Protein AF-A0A7C9CPF1-F1 (afdb_monomer)

Organism: Opuntia streptacantha (NCBI:txid393608)

Sequence (127 aa):
MNQIKRLNPTLKSGDRGEPSRVGASSKRRRREKGHISKLHGIPVLLMDSIATNDKMNTTAGSYALLGSVVAKDAGVVKRLRQAGAIILGKASMTEWANFRTSWVPPGWCARSGEAKKPYSLSAGPCG

Secondary structure (DSSP, 8-state):
-HHHHHHHHHH--B-TT----------S--SSSS---TTTT-EEEEETTS--SSS-B--TT-GGGTT-B-SS--HHHHHHHHTT-EEEEEEP-SGGGGTS-TTSPTTEETTTEE--BTTBTTS----

Nearest PDB structures (foldseek):
  5ac3-assembly1_A  TM=8.415E-01  e=8.590E-08  Stenotrophomonas maltophilia
  5ewq-assembly1_A  TM=8.153E-01  e=8.603E-07  Bacillus anthracis
  5ewq-assembly2_B  TM=8.223E-01  e=1.775E-06  Bacillus anthracis
  5ewq-assembly3_C  TM=8.189E-01  e=1.895E-06  Bacillus anthracis
  6c62-assembly1_A  TM=7.349E-01  e=1.780E-04  Pseudomonas sp. ADP

Foldseek 3Di:
DVVCVVCCVQQLFAFPPWQQDFPPLPPPPDPDDDDQAPQAAAEDAAALCF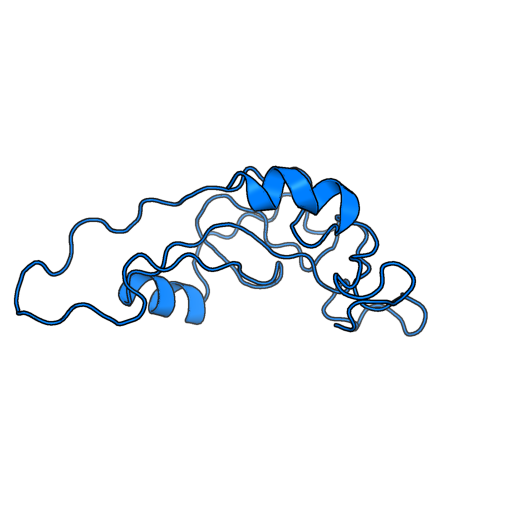ADQPQAFNAQLAPVRVSVHDNDGDPVRVVSVVNRHTYRHHTQFDRPNCPPDPPDAGQAGPRRGFGADPVDRVDGPHD

Structure (mmCIF, N/CA/C/O backbone):
data_AF-A0A7C9CPF1-F1
#
_entry.id   AF-A0A7C9CPF1-F1
#
loop_
_atom_site.group_PDB
_atom_site.id
_atom_site.type_symbol
_atom_site.label_atom_id
_atom_site.label_alt_id
_atom_site.label_comp_id
_atom_site.label_asym_id
_atom_site.label_entity_id
_atom_site.label_seq_id
_atom_site.pdbx_PDB_ins_code
_atom_site.Cartn_x
_atom_site.Cartn_y
_atom_site.Cartn_z
_atom_site.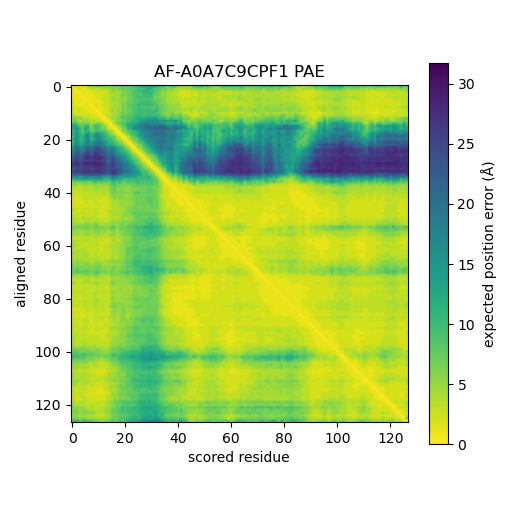occupancy
_atom_site.B_iso_or_equiv
_atom_site.auth_seq_id
_atom_site.auth_comp_id
_atom_site.auth_asym_id
_atom_site.auth_atom_id
_atom_site.pdbx_PDB_model_num
ATOM 1 N N . MET A 1 1 ? -8.812 11.951 -3.639 1.00 81.94 1 MET A N 1
ATOM 2 C CA . MET A 1 1 ? -8.917 10.922 -4.703 1.00 81.94 1 MET A CA 1
ATOM 3 C C . MET A 1 1 ? -8.618 11.430 -6.113 1.00 81.94 1 MET A C 1
ATOM 5 O O . MET A 1 1 ? -7.963 10.704 -6.847 1.00 81.94 1 MET A O 1
ATOM 9 N N . ASN A 1 2 ? -9.019 12.645 -6.509 1.00 86.06 2 ASN A N 1
ATOM 10 C CA . ASN A 1 2 ? -8.807 13.140 -7.885 1.00 86.06 2 ASN A CA 1
ATOM 11 C C . ASN A 1 2 ? -7.335 13.156 -8.325 1.00 86.06 2 ASN A C 1
ATOM 13 O O . ASN A 1 2 ? -7.032 12.751 -9.440 1.00 86.06 2 ASN A O 1
ATOM 17 N N . GLN A 1 3 ? -6.415 13.543 -7.436 1.00 88.62 3 GLN A N 1
ATOM 18 C CA . GLN A 1 3 ? -4.978 13.540 -7.741 1.00 88.62 3 GLN A CA 1
ATOM 19 C C . GLN A 1 3 ? -4.436 12.136 -8.036 1.00 88.62 3 GLN A C 1
ATOM 21 O O . GLN A 1 3 ? -3.706 11.962 -9.005 1.00 88.62 3 GLN A O 1
ATOM 26 N N . ILE A 1 4 ? -4.851 11.126 -7.263 1.00 87.94 4 ILE A N 1
ATOM 27 C CA . ILE A 1 4 ? -4.461 9.727 -7.495 1.00 87.94 4 ILE A CA 1
ATOM 28 C C . ILE A 1 4 ? -4.996 9.263 -8.851 1.00 87.94 4 ILE A C 1
ATOM 30 O O . ILE A 1 4 ? -4.233 8.757 -9.663 1.00 87.94 4 ILE A O 1
ATOM 34 N N . LYS A 1 5 ? -6.279 9.509 -9.144 1.00 88.12 5 LYS A N 1
ATOM 35 C CA . LYS A 1 5 ? -6.871 9.149 -10.443 1.00 88.12 5 LYS A CA 1
ATOM 36 C C . LYS A 1 5 ? -6.158 9.822 -11.621 1.00 88.12 5 LYS A C 1
ATOM 38 O O . LYS A 1 5 ? -5.957 9.183 -12.644 1.00 88.12 5 LYS A O 1
ATOM 43 N N . ARG A 1 6 ? -5.762 11.089 -11.462 1.00 91.69 6 ARG A N 1
ATOM 44 C CA . ARG A 1 6 ? -5.074 11.873 -12.496 1.00 91.69 6 ARG A CA 1
ATOM 45 C C . ARG A 1 6 ? -3.641 11.400 -12.746 1.00 91.69 6 ARG A C 1
ATOM 47 O O . ARG A 1 6 ? -3.222 11.352 -13.893 1.00 91.69 6 ARG A O 1
ATOM 54 N N . LEU A 1 7 ? -2.887 11.095 -11.689 1.00 91.62 7 LEU A N 1
ATOM 55 C CA . LEU A 1 7 ? -1.440 10.863 -11.783 1.00 91.62 7 LEU A CA 1
ATOM 56 C C . LEU A 1 7 ? -1.051 9.381 -11.822 1.00 91.62 7 LEU A C 1
ATOM 58 O O . LEU A 1 7 ? 0.003 9.053 -12.362 1.00 91.62 7 LEU A O 1
ATOM 62 N N . ASN A 1 8 ? -1.872 8.475 -11.278 1.00 89.56 8 ASN A N 1
ATOM 63 C CA . ASN A 1 8 ? -1.526 7.053 -11.206 1.00 89.56 8 ASN A CA 1
ATOM 64 C C . ASN A 1 8 ? -1.345 6.372 -12.577 1.00 89.56 8 ASN A C 1
ATOM 66 O O . ASN A 1 8 ? -0.470 5.516 -12.669 1.00 89.56 8 ASN A O 1
ATOM 70 N N . PRO A 1 9 ? -2.069 6.737 -13.658 1.00 90.25 9 PRO A N 1
ATOM 71 C CA . PRO A 1 9 ? -1.780 6.189 -14.987 1.00 90.25 9 PRO A CA 1
ATOM 72 C C . PRO A 1 9 ? -0.332 6.435 -15.447 1.00 90.25 9 PRO A C 1
ATOM 74 O O . PRO A 1 9 ? 0.258 5.578 -16.105 1.00 90.25 9 PRO A O 1
ATOM 77 N N . THR A 1 10 ? 0.254 7.569 -15.050 1.00 89.94 10 THR A N 1
ATOM 78 C CA . THR A 1 10 ? 1.631 7.955 -15.389 1.00 89.94 10 THR A CA 1
ATOM 79 C C . THR A 1 10 ? 2.644 7.410 -14.382 1.00 89.94 10 THR A C 1
ATOM 81 O O . THR A 1 10 ? 3.655 6.836 -14.776 1.00 89.94 10 THR A O 1
ATOM 84 N N . LEU A 1 11 ? 2.381 7.584 -13.082 1.00 90.69 11 LEU A N 1
ATOM 85 C CA . LEU A 1 11 ? 3.337 7.263 -12.015 1.00 90.69 11 LEU A CA 1
ATOM 86 C C . LEU A 1 11 ? 3.308 5.797 -11.579 1.00 90.69 11 LEU A C 1
ATOM 88 O O . LEU A 1 11 ? 4.309 5.316 -11.056 1.00 90.69 11 LEU A O 1
ATOM 92 N N . LYS A 1 12 ? 2.180 5.103 -11.773 1.00 87.69 12 LYS A N 1
ATOM 93 C CA . LYS A 1 12 ? 1.965 3.695 -11.395 1.00 87.69 12 LYS A CA 1
ATOM 94 C C . LYS A 1 12 ? 2.340 3.392 -9.935 1.00 87.69 12 LYS A C 1
ATOM 96 O O . LYS A 1 12 ? 2.828 2.312 -9.639 1.00 87.69 12 LYS A O 1
ATOM 101 N N . SER A 1 13 ? 2.120 4.355 -9.038 1.00 81.00 13 SER A N 1
ATOM 102 C CA . SER A 1 13 ? 2.505 4.293 -7.622 1.00 81.00 13 SER A CA 1
ATOM 103 C C . SER A 1 13 ? 1.439 3.676 -6.705 1.00 81.00 13 SER A C 1
ATOM 105 O O . SER A 1 13 ? 1.697 3.404 -5.533 1.00 81.00 13 SER A O 1
ATOM 107 N N . GLY A 1 14 ? 0.224 3.469 -7.213 1.00 77.31 14 GLY A N 1
ATOM 108 C CA . GLY A 1 14 ? -0.858 2.747 -6.549 1.00 77.31 14 GLY A CA 1
ATOM 109 C C . GLY A 1 14 ? -1.216 1.477 -7.309 1.00 77.31 14 GLY A C 1
ATOM 110 O O . GLY A 1 14 ? -1.139 1.447 -8.541 1.00 77.31 14 GLY A O 1
ATOM 111 N N . ASP A 1 15 ? -1.637 0.447 -6.579 1.00 68.06 15 ASP A N 1
ATOM 112 C CA . ASP A 1 15 ? -1.986 -0.839 -7.181 1.00 68.06 15 ASP A CA 1
ATOM 113 C C . ASP A 1 15 ? -3.135 -0.697 -8.201 1.00 68.06 15 ASP A C 1
ATOM 115 O O . ASP A 1 15 ? -4.117 0.022 -7.982 1.00 68.06 15 ASP A O 1
ATOM 119 N N . ARG A 1 16 ? -2.996 -1.352 -9.359 1.00 59.38 16 ARG A N 1
ATOM 120 C CA . ARG A 1 16 ? -3.979 -1.264 -10.446 1.00 59.38 16 ARG A CA 1
ATOM 121 C C . ARG A 1 16 ? -5.174 -2.161 -10.124 1.00 59.38 16 ARG A C 1
ATOM 123 O O . ARG A 1 16 ? -5.006 -3.317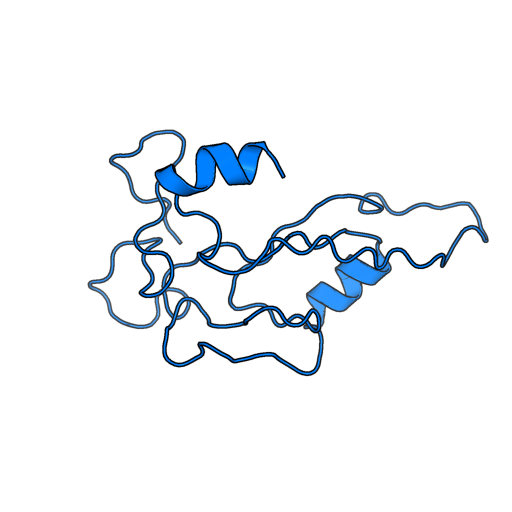 -9.753 1.00 59.38 16 ARG A O 1
ATOM 130 N N . GLY A 1 17 ? -6.385 -1.637 -10.308 1.00 54.94 17 GLY A N 1
ATOM 131 C CA . GLY A 1 17 ? -7.630 -2.415 -10.231 1.00 54.94 17 GLY A CA 1
ATOM 132 C C . GLY A 1 17 ? -8.259 -2.543 -8.840 1.00 54.94 17 GLY A C 1
ATOM 133 O O . GLY A 1 17 ? -9.410 -2.955 -8.739 1.00 54.94 17 GLY A O 1
ATOM 134 N N . GLU A 1 18 ? -7.570 -2.129 -7.776 1.00 61.78 18 GLU A N 1
ATOM 135 C CA . GLU A 1 18 ? -8.164 -2.020 -6.441 1.00 61.78 18 GLU A CA 1
ATOM 136 C C . GLU A 1 18 ? -8.916 -0.683 -6.320 1.00 61.78 18 GLU A C 1
ATOM 138 O O . GLU A 1 18 ? -8.298 0.384 -6.440 1.00 61.78 18 GLU A O 1
ATOM 143 N N . PRO A 1 19 ? -10.245 -0.677 -6.096 1.00 55.00 19 PRO A N 1
ATOM 144 C CA . PRO A 1 19 ? -10.946 0.566 -5.827 1.00 55.00 19 PRO A CA 1
ATOM 145 C C . PRO A 1 19 ? -10.350 1.179 -4.563 1.00 55.00 19 PRO A C 1
ATOM 147 O O . PRO A 1 19 ? -10.322 0.544 -3.512 1.00 55.00 19 PRO A O 1
ATOM 150 N N . SER A 1 20 ? -9.877 2.422 -4.659 1.00 53.84 20 SER A N 1
ATOM 151 C CA . SER A 1 20 ? -9.381 3.174 -3.508 1.00 53.84 20 SER A CA 1
ATOM 152 C C . SER A 1 20 ? -10.527 3.322 -2.504 1.00 53.84 20 SER A C 1
ATOM 154 O O . SER A 1 20 ? -11.421 4.157 -2.671 1.00 53.84 20 SER A O 1
ATOM 156 N N . ARG A 1 21 ? -10.561 2.448 -1.499 1.00 59.19 21 ARG A N 1
ATOM 157 C CA . ARG A 1 21 ? -11.633 2.400 -0.513 1.00 59.19 21 ARG A CA 1
ATOM 158 C C . ARG A 1 21 ? -11.274 3.338 0.618 1.00 59.19 21 ARG A C 1
ATOM 160 O O . ARG A 1 21 ? -10.422 3.037 1.441 1.00 59.19 21 ARG A O 1
ATOM 167 N N . VAL A 1 22 ? -11.972 4.468 0.682 1.00 52.78 22 VAL A N 1
ATOM 168 C CA . VAL A 1 22 ? -12.018 5.270 1.905 1.00 52.78 22 VAL A CA 1
ATOM 169 C C . VAL A 1 22 ? -12.830 4.467 2.913 1.00 52.78 22 VAL A C 1
ATOM 171 O O . VAL A 1 22 ? -14.057 4.548 2.956 1.00 52.78 22 VAL A O 1
ATOM 174 N N . GLY A 1 23 ? -12.149 3.632 3.693 1.00 50.56 23 GLY A N 1
ATOM 175 C CA . GLY A 1 23 ? -12.756 2.994 4.846 1.00 50.56 23 GLY A CA 1
ATOM 176 C C . GLY A 1 23 ? -13.113 4.080 5.852 1.00 50.56 23 GLY A C 1
ATOM 177 O O . GLY A 1 23 ? -12.255 4.511 6.621 1.00 50.56 23 GLY A O 1
ATOM 178 N N . ALA A 1 24 ? -14.370 4.529 5.853 1.00 45.56 24 ALA A N 1
ATOM 179 C CA . ALA A 1 24 ? -14.941 5.382 6.891 1.00 45.56 24 ALA A CA 1
ATOM 180 C C . ALA A 1 24 ? -15.067 4.580 8.199 1.00 45.56 24 ALA A C 1
ATOM 182 O O . ALA A 1 24 ? -16.152 4.272 8.680 1.00 45.56 24 ALA A O 1
ATOM 183 N N . SER A 1 25 ? -13.932 4.186 8.769 1.00 46.62 25 SER A N 1
ATOM 184 C CA . SER A 1 25 ? -13.844 3.558 10.083 1.00 46.62 25 SER A CA 1
ATOM 185 C C . SER A 1 25 ? -13.267 4.543 11.096 1.00 46.62 25 SER A C 1
ATOM 187 O O . SER A 1 25 ? -12.510 4.175 11.988 1.00 46.62 25 SER A O 1
ATOM 189 N N . SER A 1 26 ? -13.678 5.803 11.018 1.00 46.97 26 SER A N 1
ATOM 190 C CA . SER A 1 26 ? -13.770 6.656 12.196 1.00 46.97 26 SER A CA 1
ATOM 191 C C . SER A 1 26 ? -15.189 6.537 12.758 1.00 46.97 26 SER A C 1
ATOM 193 O O . SER A 1 26 ? -15.897 7.525 12.936 1.00 46.97 26 SER A O 1
ATOM 195 N N . LYS A 1 27 ? -15.644 5.311 13.072 1.00 45.47 27 LYS A N 1
ATOM 196 C CA . LYS A 1 27 ? -16.772 5.162 13.999 1.00 45.47 27 LYS A CA 1
ATOM 197 C C . LYS A 1 27 ? -16.314 5.702 15.354 1.00 45.47 27 LYS A C 1
ATOM 199 O O . LYS A 1 27 ? -15.772 4.971 16.173 1.00 45.47 27 LYS A O 1
ATOM 204 N N . ARG A 1 28 ? -16.535 7.004 15.552 1.00 46.06 28 ARG A N 1
ATOM 205 C CA . ARG A 1 28 ? -17.224 7.561 16.717 1.00 46.06 28 ARG A CA 1
ATOM 206 C C . ARG A 1 28 ? -16.689 7.130 18.091 1.00 46.06 28 ARG A C 1
ATOM 208 O O . ARG A 1 28 ? -17.458 7.068 19.040 1.00 46.06 28 ARG A O 1
ATOM 215 N N . ARG A 1 29 ? -15.396 6.832 18.229 1.00 48.72 29 ARG A N 1
ATOM 216 C CA . ARG A 1 29 ? -14.757 6.629 19.534 1.00 48.72 29 ARG A CA 1
ATOM 217 C C . ARG A 1 29 ? -13.846 7.812 19.823 1.00 48.72 29 ARG A C 1
ATOM 219 O O . ARG A 1 29 ? -12.885 8.048 19.104 1.00 48.72 29 ARG A O 1
ATOM 226 N N . ARG A 1 30 ? -14.196 8.505 20.911 1.00 54.09 30 ARG A N 1
ATOM 227 C CA . ARG A 1 30 ? -13.615 9.729 21.487 1.00 54.09 30 ARG A CA 1
ATOM 228 C C . ARG A 1 30 ? -14.132 11.057 20.936 1.00 54.09 30 ARG A C 1
ATOM 230 O O . ARG A 1 30 ? -13.386 11.893 20.447 1.00 54.09 30 ARG A O 1
ATOM 237 N N . ARG A 1 31 ? -15.419 11.297 21.196 1.00 50.12 31 ARG A N 1
ATOM 238 C CA . ARG A 1 31 ? -15.878 12.613 21.678 1.00 50.12 31 ARG A CA 1
ATOM 239 C C . ARG A 1 31 ? -15.996 12.639 23.211 1.00 50.12 31 ARG A C 1
ATOM 241 O O . ARG A 1 31 ? -16.752 13.416 23.770 1.00 50.12 31 ARG A O 1
ATOM 248 N N . GLU A 1 32 ? -15.243 11.772 23.880 1.00 52.28 32 GLU A N 1
ATOM 249 C CA . GLU A 1 32 ? -15.147 11.695 25.333 1.00 52.28 32 GLU A CA 1
ATOM 250 C C . GLU A 1 32 ? -13.678 11.929 25.689 1.00 52.28 32 GLU A C 1
ATOM 252 O O . GLU A 1 32 ? -12.822 11.098 25.386 1.00 52.28 32 GLU A O 1
ATOM 257 N N . LYS A 1 33 ? -13.408 13.090 26.299 1.00 53.06 33 LYS A N 1
ATOM 258 C CA . LYS A 1 33 ? -12.110 13.546 26.837 1.00 53.06 33 LYS A CA 1
ATOM 259 C C . LYS A 1 33 ? -11.093 14.110 25.823 1.00 53.06 33 LYS A C 1
ATOM 261 O O . LYS A 1 33 ? -9.975 13.625 25.706 1.00 53.06 33 LYS A O 1
ATOM 266 N N . GLY A 1 34 ? -11.476 15.186 25.132 1.00 5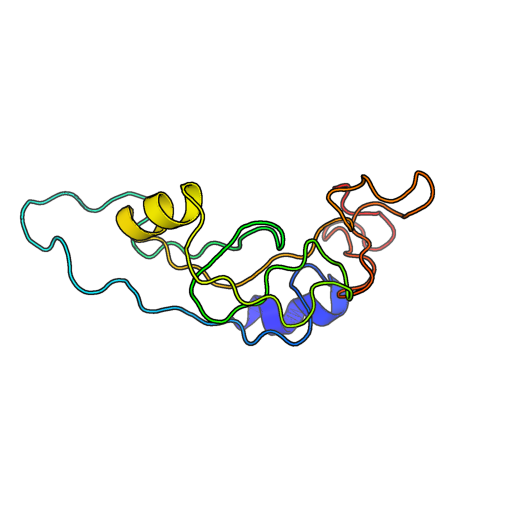7.75 34 GLY A N 1
ATOM 267 C CA . GLY A 1 34 ? -10.622 16.358 24.839 1.00 57.75 34 GLY A CA 1
ATOM 268 C C . GLY A 1 34 ? -9.374 16.249 23.946 1.00 57.75 34 GLY A C 1
ATOM 269 O O . GLY A 1 34 ? -8.885 17.291 23.533 1.00 57.75 34 GLY A O 1
ATOM 270 N N . HIS A 1 35 ? -8.855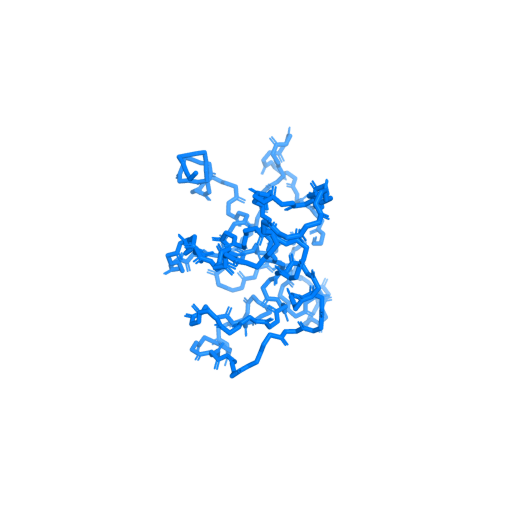 15.065 23.610 1.00 68.00 35 HIS A N 1
ATOM 271 C CA . HIS A 1 35 ? -7.615 14.940 22.830 1.00 68.00 35 HIS A CA 1
ATOM 272 C C . HIS A 1 35 ? -7.820 14.144 21.540 1.00 68.00 35 HIS A C 1
ATOM 274 O O . HIS A 1 35 ? -7.988 12.922 21.547 1.00 68.00 35 HIS A O 1
ATOM 280 N N . ILE A 1 36 ? -7.777 14.867 20.421 1.00 77.94 36 ILE A N 1
ATOM 281 C CA . ILE A 1 36 ? -7.761 14.319 19.066 1.00 77.94 36 ILE A CA 1
ATOM 282 C C . ILE A 1 36 ? -6.301 14.023 18.693 1.00 77.94 36 ILE A C 1
ATOM 284 O O . ILE A 1 36 ? -5.422 14.866 18.851 1.00 77.94 36 ILE A O 1
ATOM 288 N N . SER A 1 37 ? -6.034 12.807 18.218 1.00 85.94 37 SER A N 1
ATOM 289 C CA . SER A 1 37 ? -4.712 12.412 17.711 1.00 85.94 37 SER A CA 1
ATOM 290 C C . SER A 1 37 ? -4.311 13.256 16.495 1.00 85.94 37 SER A C 1
ATOM 292 O O . SER A 1 37 ? -5.153 13.554 15.651 1.00 85.94 37 SER A O 1
ATOM 294 N N . LYS A 1 38 ? -3.011 13.543 16.330 1.00 89.31 38 LYS A N 1
ATOM 295 C CA . LYS A 1 38 ? -2.468 14.229 15.137 1.00 89.31 38 LYS A CA 1
ATOM 296 C C . LYS A 1 38 ? -2.747 13.490 13.819 1.00 89.31 38 LYS A C 1
ATOM 298 O O . LYS A 1 38 ? -2.674 14.094 12.759 1.00 89.31 38 LYS A O 1
ATOM 303 N N . LEU A 1 39 ? -3.047 12.190 13.882 1.00 89.19 39 LEU A N 1
ATOM 304 C CA . LEU A 1 39 ? -3.378 11.365 12.716 1.00 89.19 39 LEU A CA 1
ATOM 305 C C . LEU A 1 39 ? -4.885 11.243 12.464 1.00 89.19 39 LEU A C 1
ATOM 307 O O . LEU A 1 39 ? -5.291 10.569 11.518 1.00 89.19 39 LEU A O 1
ATOM 311 N N . HIS A 1 40 ? -5.725 11.872 13.286 1.00 89.94 40 HIS A N 1
ATOM 312 C CA . HIS A 1 40 ? -7.167 11.780 13.122 1.00 89.94 40 HIS A CA 1
ATOM 313 C C . HIS A 1 40 ? -7.611 12.417 11.800 1.00 89.94 40 HIS A C 1
ATOM 315 O O . HIS A 1 40 ? -7.345 13.588 11.545 1.00 89.94 40 HIS A O 1
ATOM 321 N N . GLY A 1 41 ? -8.285 11.639 10.954 1.00 87.19 41 GLY A N 1
ATOM 322 C CA . GLY A 1 41 ? -8.733 12.068 9.629 1.00 87.19 41 GLY A CA 1
ATOM 323 C C . GLY A 1 41 ? -7.628 12.133 8.571 1.00 87.19 41 GLY A C 1
ATOM 324 O O . GLY A 1 41 ? -7.930 12.407 7.411 1.00 87.19 41 GLY A O 1
ATOM 325 N N . ILE A 1 42 ? -6.367 11.860 8.926 1.00 92.00 42 ILE A N 1
ATOM 326 C CA . ILE A 1 42 ? -5.251 11.951 7.985 1.00 92.00 42 ILE A CA 1
ATOM 327 C C . ILE A 1 42 ? -5.275 10.748 7.032 1.00 92.00 42 ILE A C 1
ATOM 329 O O . ILE A 1 42 ? -5.252 9.603 7.498 1.00 92.00 42 ILE A O 1
ATOM 333 N N . PRO A 1 43 ? -5.319 10.973 5.706 1.00 91.31 43 PRO A N 1
ATOM 334 C CA . PRO A 1 43 ? -5.263 9.902 4.727 1.00 91.31 43 PRO A CA 1
ATOM 335 C C . PRO A 1 43 ? -3.859 9.296 4.626 1.00 91.31 43 PRO A C 1
ATOM 337 O O . PRO A 1 43 ? -2.875 10.021 4.495 1.00 91.31 43 PRO A O 1
ATOM 340 N N . VAL A 1 44 ? -3.770 7.968 4.615 1.00 92.62 44 VAL A N 1
ATOM 341 C CA . VAL A 1 44 ? -2.514 7.219 4.474 1.00 92.62 44 VAL A CA 1
ATOM 342 C C . VAL A 1 44 ? -2.636 6.135 3.405 1.00 92.62 44 VAL A C 1
ATOM 344 O O . VAL A 1 44 ? -3.674 5.483 3.270 1.00 92.62 44 VAL A O 1
ATOM 347 N N . LEU A 1 45 ? -1.564 5.935 2.643 1.00 92.44 45 LEU A N 1
ATOM 348 C CA . LEU A 1 45 ? -1.376 4.766 1.784 1.00 92.44 45 LEU A CA 1
ATOM 349 C C . LEU A 1 45 ? -0.484 3.762 2.510 1.00 92.44 45 LEU A C 1
ATOM 351 O O . LEU A 1 45 ? 0.410 4.147 3.260 1.00 92.44 45 LEU A O 1
ATOM 355 N N . LEU A 1 46 ? -0.741 2.478 2.291 1.00 93.94 46 LEU A N 1
ATOM 356 C CA . LEU A 1 46 ? 0.036 1.393 2.882 1.00 93.94 46 LEU A CA 1
ATOM 357 C C . LEU A 1 46 ? 0.767 0.633 1.784 1.00 93.94 46 LEU A C 1
ATOM 359 O O . LEU A 1 46 ? 0.210 0.441 0.712 1.00 93.94 46 LEU A O 1
ATOM 363 N N . MET A 1 47 ? 1.978 0.160 2.051 1.00 94.38 47 MET A N 1
ATOM 364 C CA . MET A 1 47 ? 2.668 -0.757 1.141 1.00 94.38 47 MET A CA 1
ATOM 365 C C . MET A 1 47 ? 1.822 -2.027 0.926 1.00 94.38 47 MET A C 1
ATOM 367 O O . MET A 1 47 ? 1.173 -2.499 1.865 1.00 94.38 47 MET A O 1
ATOM 371 N N . ASP A 1 48 ? 1.818 -2.587 -0.284 1.00 94.06 48 ASP A N 1
ATOM 372 C CA . ASP A 1 48 ? 0.989 -3.752 -0.649 1.00 94.06 48 ASP A CA 1
ATOM 373 C C . ASP A 1 48 ? 1.317 -5.055 0.121 1.00 94.06 48 ASP A C 1
ATOM 375 O O . ASP A 1 48 ? 0.548 -6.013 0.126 1.00 94.06 48 ASP A O 1
ATOM 379 N N . SER A 1 49 ? 2.430 -5.094 0.850 1.00 94.88 49 SER A N 1
ATOM 380 C CA . SER A 1 49 ? 2.768 -6.177 1.783 1.00 94.88 49 SER A CA 1
ATOM 381 C C . SER A 1 49 ? 2.073 -6.068 3.150 1.00 94.88 49 SER A C 1
ATOM 383 O O . SER A 1 49 ? 2.080 -7.019 3.931 1.00 94.88 49 SER A O 1
ATOM 385 N N . ILE A 1 50 ? 1.472 -4.920 3.485 1.00 95.44 50 ILE A N 1
ATOM 386 C CA . ILE A 1 50 ? 0.885 -4.678 4.808 1.00 95.44 50 ILE A CA 1
ATOM 387 C C . ILE A 1 50 ? -0.555 -5.187 4.838 1.00 95.44 50 ILE A C 1
ATOM 389 O O . ILE A 1 50 ? -1.426 -4.594 4.217 1.00 95.44 50 ILE A O 1
ATOM 393 N N . ALA A 1 51 ? -0.841 -6.215 5.631 1.00 94.06 51 ALA A N 1
ATOM 394 C CA . ALA A 1 51 ? -2.183 -6.782 5.794 1.00 94.06 51 ALA A CA 1
ATOM 395 C C . ALA A 1 51 ? -3.243 -5.769 6.291 1.00 94.06 51 ALA A C 1
ATOM 397 O O . ALA A 1 51 ? -3.037 -5.069 7.287 1.00 94.06 51 ALA A O 1
ATOM 398 N N . THR A 1 52 ? -4.408 -5.740 5.634 1.00 91.81 52 THR A N 1
ATOM 399 C CA . THR A 1 52 ? -5.585 -4.928 6.009 1.00 91.81 52 THR A CA 1
ATOM 400 C C . THR A 1 52 ? -6.886 -5.709 5.846 1.00 91.81 52 THR A C 1
ATOM 402 O O . THR A 1 52 ? -7.137 -6.259 4.775 1.00 91.81 52 THR A O 1
ATOM 405 N N . ASN A 1 53 ? -7.763 -5.671 6.844 1.00 90.12 53 ASN A N 1
ATOM 406 C CA . ASN A 1 53 ? -9.084 -6.301 6.824 1.00 90.12 53 ASN A CA 1
ATOM 407 C C . ASN A 1 53 ? -10.1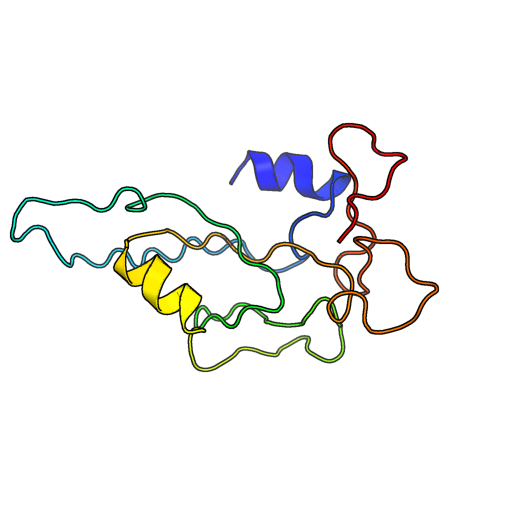52 -5.384 6.191 1.00 90.12 53 ASN A C 1
ATOM 409 O O . ASN A 1 53 ? -11.185 -5.087 6.788 1.00 90.12 53 ASN A O 1
ATOM 413 N N . ASP A 1 54 ? -9.881 -4.902 4.977 1.00 84.12 54 ASP A N 1
ATOM 414 C CA . ASP A 1 54 ? -10.741 -3.959 4.237 1.00 84.12 54 ASP A CA 1
ATOM 415 C C . ASP A 1 54 ? -11.237 -4.527 2.902 1.00 84.12 54 ASP A C 1
ATOM 417 O O . ASP A 1 54 ? -11.692 -3.785 2.030 1.00 84.12 54 ASP A O 1
ATOM 421 N N . LYS A 1 55 ? -11.122 -5.850 2.720 1.00 85.25 55 LYS A N 1
ATOM 422 C CA . LYS A 1 55 ? -11.346 -6.527 1.431 1.00 85.25 55 LYS A CA 1
ATOM 423 C C . LYS A 1 55 ? -10.441 -6.010 0.304 1.00 85.25 55 LYS A C 1
ATOM 425 O O . LYS A 1 55 ? -10.811 -6.107 -0.862 1.00 85.25 55 LYS A O 1
ATOM 430 N N . MET A 1 56 ? -9.290 -5.448 0.670 1.00 87.88 56 MET A N 1
ATOM 431 C CA . MET A 1 56 ? -8.218 -5.105 -0.258 1.00 87.88 56 MET A CA 1
ATOM 432 C C . MET A 1 56 ? -7.241 -6.269 -0.339 1.00 87.88 56 MET A C 1
ATOM 434 O O . MET A 1 56 ? -6.949 -6.906 0.679 1.00 87.88 56 MET A O 1
ATOM 438 N N . ASN A 1 57 ? -6.714 -6.511 -1.531 1.00 90.75 57 ASN A N 1
ATOM 439 C CA . ASN A 1 57 ? -5.624 -7.447 -1.724 1.00 90.75 57 ASN A CA 1
ATOM 440 C C . ASN A 1 57 ? -4.378 -7.054 -0.902 1.00 90.75 57 ASN A C 1
ATOM 442 O O . ASN A 1 57 ? -4.118 -5.880 -0.633 1.00 90.75 57 ASN A O 1
ATOM 446 N N . THR A 1 58 ? -3.621 -8.060 -0.469 1.00 93.12 58 THR A N 1
ATOM 447 C CA . THR A 1 58 ? -2.271 -7.919 0.095 1.00 93.12 58 THR A CA 1
ATOM 448 C C . THR A 1 58 ? -1.369 -8.874 -0.672 1.00 93.12 58 THR A C 1
ATOM 450 O O . THR A 1 58 ? -1.370 -10.074 -0.387 1.00 93.12 58 THR A O 1
ATOM 453 N N . THR A 1 59 ? -0.669 -8.372 -1.695 1.00 94.00 59 THR A N 1
ATOM 454 C CA . THR A 1 59 ? -0.031 -9.252 -2.694 1.00 94.00 59 THR A CA 1
ATOM 455 C C . THR A 1 59 ? 1.485 -9.201 -2.754 1.00 94.00 59 THR A C 1
ATOM 457 O O . THR A 1 59 ? 2.088 -9.974 -3.498 1.00 94.00 59 THR A O 1
ATOM 460 N N . ALA A 1 60 ? 2.113 -8.292 -2.006 1.00 95.06 60 ALA A N 1
ATOM 461 C CA . ALA A 1 60 ? 3.543 -8.006 -2.135 1.00 95.06 60 ALA A CA 1
ATOM 462 C C . ALA A 1 60 ? 3.972 -7.710 -3.596 1.00 95.06 60 ALA A C 1
ATOM 464 O O . ALA A 1 60 ? 5.084 -8.043 -4.014 1.00 95.06 60 ALA A O 1
ATOM 465 N N . GLY A 1 61 ? 3.071 -7.108 -4.382 1.00 93.25 61 GLY A N 1
ATOM 466 C CA . GLY A 1 61 ? 3.247 -6.824 -5.807 1.00 93.25 61 GLY A CA 1
ATOM 467 C C . GLY A 1 61 ? 3.106 -8.028 -6.751 1.00 93.25 61 GLY A C 1
ATOM 468 O O . GLY A 1 61 ? 3.288 -7.860 -7.960 1.00 93.25 61 GLY A O 1
ATOM 469 N N . SER A 1 62 ? 2.785 -9.221 -6.242 1.00 94.25 62 SER A N 1
ATOM 470 C CA . SER A 1 62 ? 2.813 -10.463 -7.016 1.00 94.25 62 SER A CA 1
ATOM 471 C C . SER A 1 62 ? 1.435 -10.971 -7.424 1.00 94.25 62 SER A C 1
ATOM 473 O O . SER A 1 62 ? 0.505 -11.029 -6.622 1.00 94.25 62 SER A O 1
ATOM 475 N N . TYR A 1 63 ? 1.307 -11.440 -8.669 1.00 93.81 63 TYR A N 1
ATOM 476 C CA . TYR A 1 63 ? 0.075 -12.091 -9.129 1.00 93.81 63 TYR A CA 1
ATOM 477 C C . TYR A 1 63 ? -0.223 -13.405 -8.403 1.00 93.81 63 TYR A C 1
ATOM 479 O O . TYR A 1 63 ? -1.387 -13.784 -8.319 1.00 93.81 63 TYR A O 1
ATOM 487 N N . ALA A 1 64 ? 0.787 -14.065 -7.828 1.00 95.19 64 ALA A N 1
ATOM 488 C CA . ALA A 1 64 ? 0.593 -15.294 -7.056 1.00 95.19 64 ALA A CA 1
ATOM 489 C C . ALA A 1 64 ? -0.328 -15.097 -5.837 1.00 95.19 64 ALA A C 1
ATOM 491 O O . ALA A 1 64 ? -0.965 -16.042 -5.383 1.00 95.19 64 ALA A O 1
ATOM 492 N N . LEU A 1 65 ? -0.404 -13.868 -5.318 1.00 93.88 65 LEU A N 1
ATOM 493 C CA . LEU A 1 65 ? -1.241 -13.496 -4.181 1.00 93.88 65 LEU A CA 1
ATOM 494 C C . LEU A 1 65 ? -2.457 -12.655 -4.600 1.00 93.88 65 LEU A C 1
ATOM 496 O O . LEU A 1 65 ? -3.124 -12.063 -3.750 1.00 93.88 65 LEU A O 1
ATOM 500 N N . LEU A 1 66 ? -2.773 -12.579 -5.897 1.00 92.00 66 LEU A N 1
ATOM 501 C CA . LEU A 1 66 ? -4.004 -11.939 -6.349 1.00 92.00 66 LEU A CA 1
ATOM 502 C C . LEU A 1 66 ? -5.215 -12.703 -5.787 1.00 92.00 66 LEU A C 1
ATOM 504 O O . LEU A 1 66 ? -5.327 -13.913 -5.939 1.00 92.00 66 LEU A O 1
ATOM 508 N N . GLY A 1 67 ? -6.120 -11.988 -5.124 1.00 88.94 67 GLY A N 1
ATOM 509 C CA . GLY A 1 67 ? -7.233 -12.560 -4.363 1.00 88.94 67 GLY A CA 1
ATOM 510 C C . GLY A 1 67 ? -6.926 -12.779 -2.876 1.00 88.94 67 GLY A C 1
ATOM 511 O O . GLY A 1 67 ? -7.834 -13.131 -2.124 1.00 88.94 67 GLY A O 1
ATOM 512 N N . SER A 1 68 ? -5.687 -12.541 -2.425 1.00 90.88 68 SER A N 1
ATOM 513 C CA . SER A 1 68 ? -5.290 -12.651 -1.017 1.00 90.88 68 SER A CA 1
ATOM 514 C C . SER A 1 68 ? -5.900 -11.520 -0.184 1.00 90.88 68 SER A C 1
ATOM 516 O O . SER A 1 68 ? -5.301 -10.464 0.045 1.00 90.88 68 SER A O 1
ATOM 518 N N . VAL A 1 69 ? -7.131 -11.749 0.267 1.00 86.88 69 VAL A N 1
ATOM 519 C CA . VAL A 1 69 ? -7.838 -10.906 1.228 1.00 86.88 69 VAL A CA 1
ATOM 520 C C . VAL A 1 69 ? -7.658 -11.501 2.618 1.00 86.88 69 VAL A C 1
ATOM 522 O O . VAL A 1 69 ? -8.157 -12.578 2.938 1.00 86.88 69 VAL A O 1
ATOM 525 N N . VAL A 1 70 ? -6.937 -10.777 3.464 1.00 88.25 70 VAL A N 1
ATOM 526 C CA . VAL A 1 70 ? -6.581 -11.221 4.813 1.00 88.25 70 VAL A CA 1
ATOM 527 C C . VAL A 1 70 ? -7.687 -10.934 5.828 1.00 88.25 70 VAL A C 1
ATOM 529 O O . VAL A 1 70 ? -8.314 -9.877 5.818 1.00 88.25 70 VAL A O 1
ATOM 532 N N . ALA A 1 71 ? -7.881 -11.856 6.774 1.00 89.69 71 ALA A N 1
ATOM 533 C CA . ALA A 1 71 ? -8.935 -11.757 7.788 1.00 89.69 71 ALA A CA 1
ATOM 534 C C . ALA A 1 71 ? -8.645 -10.741 8.913 1.00 89.69 71 ALA A C 1
ATOM 536 O O . ALA A 1 71 ? -9.512 -10.471 9.747 1.00 89.69 71 ALA A O 1
ATOM 537 N N . LYS A 1 72 ? -7.412 -10.223 9.015 1.00 91.88 72 LYS A N 1
ATOM 538 C CA . LYS A 1 72 ? -6.971 -9.367 10.127 1.00 91.88 72 LYS A CA 1
ATOM 539 C C . LYS A 1 72 ? -6.055 -8.247 9.646 1.00 91.88 72 LYS A C 1
ATOM 541 O O . LYS A 1 72 ? -5.197 -8.449 8.794 1.00 91.88 72 LYS A O 1
ATOM 546 N N . ASP A 1 73 ? -6.198 -7.088 10.281 1.00 94.19 73 ASP A N 1
ATOM 547 C CA . ASP A 1 73 ? -5.251 -5.981 10.161 1.00 94.19 73 ASP A CA 1
ATOM 548 C C . ASP A 1 73 ? -3.881 -6.355 10.739 1.00 94.19 73 ASP A C 1
ATOM 550 O O . ASP A 1 73 ? -3.791 -6.954 11.821 1.00 94.19 73 ASP A O 1
ATOM 554 N N . ALA A 1 74 ? -2.814 -5.897 10.081 1.00 96.19 74 ALA A N 1
ATOM 555 C CA . ALA A 1 74 ? -1.479 -5.866 10.664 1.00 96.19 74 ALA A CA 1
ATOM 556 C C . ALA A 1 74 ? -1.447 -5.000 11.940 1.00 96.19 74 ALA A C 1
ATOM 558 O O . ALA A 1 74 ? -2.244 -4.075 12.120 1.00 96.19 74 ALA A O 1
ATOM 559 N N . GLY A 1 75 ? -0.480 -5.247 12.829 1.00 96.75 75 GLY A N 1
ATOM 560 C CA . GLY A 1 75 ? -0.344 -4.490 14.082 1.00 96.75 75 GLY A CA 1
ATOM 561 C C . GLY A 1 75 ? -0.228 -2.972 13.876 1.00 96.75 75 GLY A C 1
ATOM 562 O O . GLY A 1 75 ? -0.872 -2.202 14.589 1.00 96.75 75 GLY A O 1
ATOM 563 N N . VAL A 1 76 ? 0.524 -2.539 12.857 1.00 96.06 76 VAL A N 1
ATOM 564 C CA . VAL A 1 76 ? 0.658 -1.116 12.490 1.00 96.06 76 VAL A CA 1
ATOM 565 C C . VAL A 1 76 ? -0.669 -0.512 12.024 1.00 96.06 76 VAL A C 1
ATOM 567 O O . VAL A 1 76 ? -1.025 0.588 12.438 1.00 96.06 76 VAL A O 1
ATOM 570 N N . VAL A 1 77 ? -1.449 -1.261 11.244 1.00 95.12 77 VAL A N 1
ATOM 571 C CA . VAL A 1 77 ? -2.761 -0.838 10.741 1.00 95.12 77 VAL A CA 1
ATOM 572 C C . VAL A 1 77 ? -3.734 -0.631 11.896 1.00 95.12 77 VAL A C 1
ATOM 574 O O . VAL A 1 77 ? -4.401 0.401 11.956 1.00 95.12 77 VAL A O 1
ATOM 577 N N . LYS A 1 78 ? -3.752 -1.544 12.875 1.00 94.06 78 LYS A N 1
ATOM 578 C CA . LYS A 1 78 ? -4.570 -1.389 14.089 1.00 94.06 78 LYS A CA 1
ATOM 579 C C . LYS A 1 78 ? -4.249 -0.089 14.828 1.00 94.06 78 LYS A C 1
ATOM 581 O O . LYS A 1 78 ? -5.168 0.633 15.208 1.00 94.06 78 LYS A O 1
ATOM 586 N N . ARG A 1 79 ? -2.962 0.236 14.997 1.00 94.06 79 ARG A N 1
ATOM 587 C CA . ARG A 1 79 ? -2.514 1.474 15.661 1.00 94.06 79 ARG A CA 1
ATOM 588 C C . ARG A 1 79 ? -2.898 2.725 14.866 1.00 94.06 79 ARG A C 1
ATOM 590 O O . ARG A 1 79 ? -3.410 3.673 15.452 1.00 94.06 79 ARG A O 1
ATOM 597 N N . LEU A 1 80 ? -2.724 2.714 13.541 1.00 93.38 80 LEU A N 1
ATOM 598 C CA . LEU A 1 80 ? -3.143 3.813 12.660 1.00 93.38 80 LEU A CA 1
ATOM 599 C C . LEU A 1 80 ? -4.654 4.068 12.752 1.00 93.38 80 LEU A C 1
ATOM 601 O O . LEU A 1 80 ? -5.081 5.211 12.908 1.00 93.38 80 LEU A O 1
ATOM 605 N N . ARG A 1 81 ? -5.463 3.003 12.743 1.00 90.56 81 ARG A N 1
ATOM 606 C CA . ARG A 1 81 ? -6.921 3.093 12.908 1.00 90.56 81 ARG A CA 1
ATOM 607 C C . ARG A 1 81 ? -7.321 3.623 14.281 1.00 90.56 81 ARG A C 1
ATOM 609 O O . ARG A 1 81 ? -8.178 4.496 14.365 1.00 90.56 81 ARG A O 1
ATOM 616 N N . GLN A 1 82 ? -6.683 3.145 15.351 1.00 90.12 82 GLN A N 1
ATOM 617 C CA . GLN A 1 82 ? -6.897 3.659 16.712 1.00 90.12 82 GLN A CA 1
ATOM 618 C C . GLN A 1 82 ? -6.544 5.148 16.830 1.00 90.1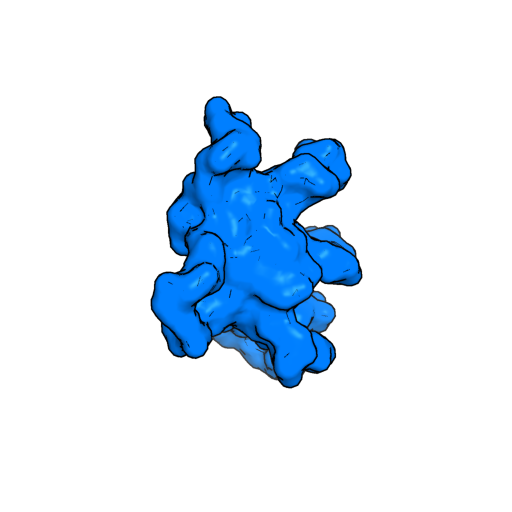2 82 GLN A C 1
ATOM 620 O O . GLN A 1 82 ? -7.222 5.884 17.542 1.00 90.12 82 GLN A O 1
ATOM 625 N N . ALA A 1 83 ? -5.523 5.600 16.099 1.00 90.44 83 ALA A N 1
ATOM 626 C CA . ALA A 1 83 ? -5.138 7.004 16.002 1.00 90.44 83 ALA A CA 1
ATOM 627 C C . ALA A 1 83 ? -6.072 7.838 15.099 1.00 90.44 83 ALA A C 1
ATOM 629 O O . ALA A 1 83 ? -5.915 9.056 15.035 1.00 90.44 83 ALA A O 1
ATOM 630 N N . GLY A 1 84 ? -7.041 7.207 14.426 1.00 89.19 84 GLY A N 1
ATOM 631 C CA . GLY A 1 84 ? -8.034 7.854 13.571 1.00 89.19 84 GLY A CA 1
ATOM 632 C C . GLY A 1 84 ? -7.595 8.097 12.126 1.00 89.19 84 GLY A C 1
ATOM 633 O O . GLY A 1 84 ? -8.278 8.850 11.435 1.00 89.19 84 GLY A O 1
ATOM 634 N N . ALA A 1 85 ? -6.494 7.493 11.668 1.00 90.94 85 ALA A N 1
ATOM 635 C CA . ALA A 1 85 ? -6.040 7.624 10.285 1.00 90.94 85 ALA A CA 1
ATOM 636 C C . ALA A 1 85 ? -7.008 6.942 9.305 1.00 90.94 85 ALA A C 1
ATOM 638 O O . ALA A 1 85 ? -7.617 5.911 9.609 1.00 90.94 85 ALA A O 1
ATOM 639 N N . ILE A 1 86 ? -7.116 7.505 8.104 1.00 90.19 86 ILE A N 1
ATOM 640 C CA . ILE A 1 86 ? -7.948 6.989 7.017 1.00 90.19 86 ILE A CA 1
ATOM 641 C C . ILE A 1 86 ? -7.048 6.242 6.037 1.00 90.19 86 ILE A C 1
ATOM 643 O O . ILE A 1 86 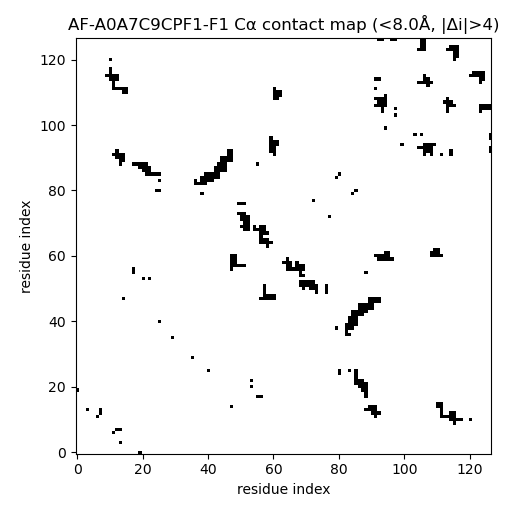? -6.221 6.844 5.361 1.00 90.19 86 ILE A O 1
ATOM 647 N N . ILE A 1 87 ? -7.215 4.930 5.918 1.00 91.19 87 ILE A N 1
ATOM 648 C C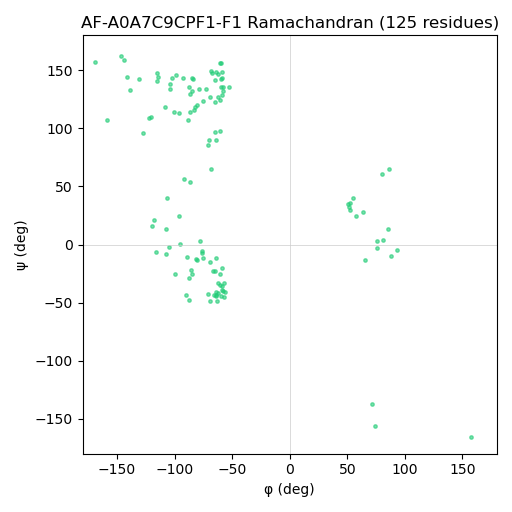A . ILE A 1 87 ? -6.460 4.136 4.942 1.00 91.19 87 ILE A CA 1
ATOM 649 C C . ILE A 1 87 ? -7.120 4.297 3.573 1.00 91.19 87 ILE A C 1
ATOM 651 O O . ILE A 1 87 ? -8.300 3.993 3.420 1.00 91.19 87 ILE A O 1
ATOM 655 N N . LEU A 1 88 ? -6.368 4.818 2.599 1.00 89.31 88 LEU A N 1
ATOM 656 C CA . LEU A 1 88 ? -6.857 5.106 1.246 1.00 89.31 88 LEU A CA 1
ATOM 657 C C . LEU A 1 88 ? -6.753 3.916 0.286 1.00 89.31 88 LEU A C 1
ATOM 659 O O . LEU A 1 88 ? -7.507 3.855 -0.688 1.00 89.31 88 LEU A O 1
ATOM 663 N N . GLY A 1 89 ? -5.778 3.033 0.505 1.00 89.88 89 GLY A N 1
ATOM 664 C CA . GLY A 1 89 ? -5.440 1.957 -0.421 1.00 89.88 89 GLY A CA 1
ATOM 665 C C . GLY A 1 89 ? -4.012 1.440 -0.259 1.00 89.88 89 GLY A C 1
ATOM 666 O O . GLY A 1 89 ? -3.336 1.739 0.735 1.00 89.88 89 GLY A O 1
ATOM 667 N N . LYS A 1 90 ? -3.570 0.681 -1.267 1.00 91.50 90 LYS A N 1
ATOM 668 C CA . LYS A 1 90 ? -2.225 0.107 -1.365 1.00 91.50 90 LYS A CA 1
ATOM 669 C C . LYS A 1 90 ? -1.345 0.866 -2.353 1.00 91.50 90 LYS A C 1
ATOM 671 O O . LYS A 1 90 ? -1.770 1.173 -3.468 1.00 91.50 90 LYS A O 1
ATOM 676 N N . ALA A 1 91 ? -0.121 1.155 -1.935 1.00 92.19 91 ALA A N 1
ATOM 677 C CA . ALA A 1 91 ? 0.948 1.631 -2.795 1.00 92.19 91 ALA A CA 1
ATOM 678 C C . ALA A 1 91 ? 1.655 0.438 -3.448 1.00 92.19 91 ALA A C 1
ATOM 680 O O . ALA A 1 91 ? 1.847 -0.601 -2.807 1.00 92.19 91 ALA A O 1
ATOM 681 N N . SER A 1 92 ? 2.054 0.608 -4.708 1.00 91.50 92 SER A N 1
ATOM 682 C CA . SER A 1 92 ? 2.933 -0.335 -5.396 1.00 91.50 92 SER A CA 1
ATOM 683 C C . SER A 1 92 ? 4.270 -0.447 -4.663 1.00 91.50 92 SER A C 1
ATOM 685 O O . SER A 1 92 ? 4.700 0.477 -3.974 1.00 91.50 92 SER A O 1
ATOM 687 N N . MET A 1 93 ? 4.951 -1.567 -4.854 1.00 93.81 93 MET A N 1
ATOM 688 C CA . MET A 1 93 ? 6.273 -1.829 -4.296 1.00 93.81 93 MET A CA 1
ATOM 689 C C . MET A 1 93 ? 7.074 -2.683 -5.266 1.00 93.81 93 MET A C 1
ATOM 691 O O . MET A 1 93 ? 6.482 -3.357 -6.111 1.00 93.81 93 MET A O 1
ATOM 695 N N . THR A 1 94 ? 8.395 -2.710 -5.100 1.00 94.62 94 THR A N 1
ATOM 696 C CA . THR A 1 94 ? 9.227 -3.719 -5.764 1.00 94.62 94 THR A CA 1
ATOM 697 C C . THR A 1 94 ? 8.779 -5.121 -5.335 1.00 94.62 94 THR A C 1
ATOM 699 O O . THR A 1 94 ? 8.638 -5.383 -4.136 1.00 94.62 94 THR A O 1
ATOM 702 N N . GLU A 1 95 ? 8.517 -6.010 -6.297 1.00 94.75 95 GLU A N 1
ATOM 703 C CA . GLU A 1 95 ? 7.927 -7.331 -6.033 1.00 94.75 95 GLU A CA 1
ATOM 704 C C . GLU A 1 95 ? 8.719 -8.110 -4.969 1.00 94.75 95 GLU A C 1
ATOM 706 O O . GLU A 1 95 ? 9.953 -8.126 -4.987 1.00 94.75 95 GLU A O 1
ATOM 711 N N . TRP A 1 96 ? 8.010 -8.741 -4.025 1.00 95.44 96 TRP A N 1
ATOM 712 C CA . TRP A 1 96 ? 8.609 -9.471 -2.897 1.00 95.44 96 TRP A CA 1
ATOM 713 C C . TRP A 1 96 ? 9.630 -8.651 -2.101 1.00 95.44 96 TRP A C 1
ATOM 715 O O . TRP A 1 96 ? 10.636 -9.179 -1.635 1.00 95.44 96 TRP A O 1
ATOM 725 N N . ALA A 1 97 ? 9.382 -7.347 -1.965 1.00 94.94 97 ALA A N 1
ATOM 726 C CA . ALA A 1 97 ? 10.263 -6.412 -1.269 1.00 94.94 97 ALA A CA 1
ATOM 727 C C . ALA A 1 97 ? 11.704 -6.431 -1.814 1.00 94.94 97 ALA A C 1
ATOM 729 O O . ALA A 1 97 ? 12.663 -6.369 -1.048 1.00 94.94 97 ALA A O 1
ATOM 730 N N . ASN A 1 98 ? 11.844 -6.523 -3.144 1.00 94.81 98 ASN A N 1
ATOM 731 C CA . ASN A 1 98 ? 13.131 -6.615 -3.840 1.00 94.81 98 ASN A CA 1
ATOM 732 C C . ASN A 1 98 ? 13.935 -7.892 -3.516 1.00 94.81 98 ASN A C 1
ATOM 734 O O . ASN A 1 98 ? 15.160 -7.902 -3.592 1.00 94.81 98 ASN A O 1
ATOM 738 N N . PHE A 1 99 ? 13.249 -8.983 -3.158 1.00 94.38 99 PHE A N 1
ATOM 739 C CA . PHE A 1 99 ? 13.874 -10.261 -2.793 1.00 94.38 99 PHE A CA 1
ATOM 740 C C . PHE A 1 99 ? 13.502 -11.418 -3.732 1.00 94.38 99 PHE A C 1
ATOM 742 O O . PHE A 1 99 ? 13.600 -12.590 -3.376 1.00 94.38 99 PHE A O 1
ATOM 749 N N . ARG A 1 100 ? 13.058 -11.092 -4.952 1.00 91.25 100 ARG A N 1
ATOM 750 C CA . ARG A 1 100 ? 12.704 -12.078 -5.985 1.00 91.25 100 ARG A CA 1
ATOM 751 C C . ARG A 1 100 ? 13.885 -12.453 -6.879 1.00 91.25 100 ARG A C 1
ATOM 753 O O . ARG A 1 100 ? 14.040 -13.615 -7.234 1.00 91.25 100 ARG A O 1
ATOM 760 N N . THR A 1 101 ? 14.666 -11.466 -7.313 1.00 90.06 101 THR A N 1
ATOM 761 C CA . THR A 1 101 ? 15.820 -11.634 -8.210 1.00 90.06 101 THR A CA 1
ATOM 762 C C . THR A 1 101 ? 16.632 -10.337 -8.266 1.00 90.06 101 THR A C 1
ATOM 764 O O . THR A 1 101 ? 16.085 -9.265 -8.023 1.00 90.06 101 THR A O 1
ATOM 767 N N . SER A 1 102 ? 17.913 -10.416 -8.629 1.00 87.75 102 SER A N 1
ATOM 768 C CA . SER A 1 102 ? 18.820 -9.266 -8.767 1.00 87.75 102 SER A CA 1
ATOM 769 C C . SER A 1 102 ? 18.603 -8.428 -10.033 1.00 87.75 102 SER A C 1
ATOM 771 O O . SER A 1 102 ? 19.238 -7.390 -10.189 1.00 87.75 102 SER A O 1
ATOM 773 N N . TRP A 1 103 ? 17.746 -8.878 -10.954 1.00 87.31 103 TRP A N 1
ATOM 774 C CA . TRP A 1 103 ? 17.608 -8.293 -12.297 1.00 87.31 103 TRP A CA 1
ATOM 775 C C . TRP A 1 103 ? 16.348 -7.442 -12.495 1.00 87.31 103 TRP A C 1
ATOM 777 O O . TRP A 1 103 ? 16.132 -6.904 -13.579 1.00 87.31 103 TRP A O 1
ATOM 787 N N . VAL A 1 104 ? 15.483 -7.338 -11.485 1.00 86.81 104 VAL A N 1
ATOM 788 C CA . VAL A 1 104 ? 14.235 -6.573 -11.594 1.00 86.81 104 VAL A CA 1
ATOM 789 C C . VAL A 1 104 ? 14.506 -5.095 -11.288 1.00 86.81 104 VAL A C 1
ATOM 791 O O . VAL A 1 104 ? 15.145 -4.800 -10.278 1.00 86.81 104 VAL A O 1
ATOM 794 N N . PRO A 1 105 ? 14.018 -4.150 -12.117 1.00 88.94 105 PRO A N 1
ATOM 795 C CA . PRO A 1 105 ? 14.157 -2.728 -11.832 1.00 88.94 105 PRO A CA 1
ATOM 796 C C . PRO A 1 105 ? 13.490 -2.335 -10.501 1.00 88.94 105 PRO A C 1
ATOM 798 O O . PRO A 1 105 ? 12.390 -2.815 -10.206 1.00 88.94 105 PRO A O 1
ATOM 801 N N . PRO A 1 106 ? 14.082 -1.414 -9.722 1.00 89.00 106 PRO A N 1
ATOM 802 C CA . PRO A 1 106 ? 13.450 -0.893 -8.514 1.00 89.00 106 PRO A CA 1
ATOM 803 C C . PRO A 1 106 ? 12.083 -0.262 -8.820 1.00 89.00 106 PRO A C 1
ATOM 805 O O . PRO A 1 106 ? 11.927 0.472 -9.797 1.00 89.00 106 PRO A O 1
ATOM 808 N N . GLY A 1 107 ? 11.083 -0.563 -7.995 1.00 90.31 107 GLY A N 1
ATOM 809 C CA . GLY A 1 107 ? 9.706 -0.103 -8.160 1.00 90.31 107 GLY A CA 1
ATOM 810 C C . GLY A 1 107 ? 8.890 -0.912 -9.167 1.00 90.31 107 GLY A C 1
ATOM 811 O O . GLY A 1 107 ? 7.739 -0.558 -9.424 1.00 90.31 107 GLY A O 1
ATOM 812 N N . TRP A 1 108 ? 9.450 -1.981 -9.744 1.00 93.50 108 TRP A N 1
ATOM 813 C CA . TRP A 1 108 ? 8.708 -2.893 -10.609 1.00 93.50 108 TRP A CA 1
ATOM 814 C C . TRP A 1 108 ? 8.026 -4.009 -9.816 1.00 93.50 108 TRP A C 1
ATOM 816 O O . TRP A 1 108 ? 8.636 -4.674 -8.975 1.00 93.50 108 TRP A O 1
ATOM 826 N N . CYS A 1 109 ? 6.768 -4.281 -10.156 1.00 92.88 109 CYS A N 1
ATOM 827 C CA . CYS A 1 109 ? 6.122 -5.547 -9.833 1.00 92.88 109 CYS A CA 1
ATOM 828 C C . CYS A 1 109 ? 5.182 -6.005 -10.944 1.00 92.88 109 CYS A C 1
ATOM 830 O O . CYS A 1 109 ? 4.692 -5.195 -11.737 1.00 92.88 109 CYS A O 1
ATOM 832 N N . ALA A 1 110 ? 4.887 -7.304 -10.984 1.00 91.56 110 ALA A N 1
ATOM 833 C CA . ALA A 1 110 ? 4.052 -7.882 -12.030 1.00 91.56 110 ALA A CA 1
ATOM 834 C C . ALA A 1 110 ? 2.651 -7.239 -12.079 1.00 91.56 110 ALA A C 1
ATOM 836 O O . ALA A 1 110 ? 2.109 -7.002 -13.160 1.00 91.56 110 ALA A O 1
ATOM 837 N N . ARG A 1 111 ? 2.089 -6.885 -10.916 1.00 90.06 111 ARG A N 1
ATOM 838 C CA . ARG A 1 111 ? 0.752 -6.285 -10.805 1.00 90.06 111 ARG A CA 1
ATOM 839 C C . ARG A 1 111 ? 0.629 -4.868 -11.355 1.00 90.06 111 ARG A C 1
ATOM 841 O O . ARG A 1 111 ? -0.317 -4.548 -12.072 1.00 90.06 111 ARG A O 1
ATOM 848 N N . SER A 1 112 ? 1.551 -3.990 -10.970 1.00 87.62 112 SER A N 1
ATOM 849 C CA . SER A 1 112 ? 1.435 -2.548 -11.236 1.00 87.62 112 SER A CA 1
ATOM 850 C C . SER A 1 112 ? 2.395 -2.050 -12.318 1.00 87.62 112 SER A C 1
ATOM 852 O O . SER A 1 112 ? 2.219 -0.942 -12.837 1.00 87.62 112 SER A O 1
ATOM 854 N N . GLY A 1 113 ? 3.320 -2.902 -12.769 1.00 90.94 113 GLY A N 1
ATOM 855 C CA . GLY A 1 113 ? 4.420 -2.551 -13.658 1.00 90.94 113 GLY A CA 1
ATOM 856 C C . GLY A 1 113 ? 5.506 -1.775 -12.919 1.00 90.94 113 GLY A C 1
ATOM 857 O O . GLY A 1 113 ? 5.637 -1.878 -11.706 1.00 90.94 113 GLY A O 1
ATOM 858 N N . GLU A 1 114 ? 6.286 -0.999 -13.667 1.00 91.75 114 GLU A N 1
ATOM 859 C CA . GLU A 1 114 ? 7.324 -0.129 -13.110 1.00 91.75 114 GLU A CA 1
ATOM 860 C C . GLU A 1 114 ? 6.726 1.201 -12.642 1.00 91.75 114 GLU A C 1
ATOM 862 O O . GLU A 1 114 ? 6.224 1.982 -13.464 1.00 91.75 114 GLU A O 1
ATOM 867 N N . ALA A 1 115 ? 6.791 1.461 -11.338 1.00 92.69 115 ALA A N 1
ATOM 868 C CA . ALA A 1 115 ? 6.518 2.778 -10.782 1.00 92.69 115 ALA A CA 1
ATOM 869 C C . ALA A 1 115 ? 7.554 3.800 -11.284 1.00 92.69 115 ALA A C 1
ATOM 871 O O . ALA A 1 115 ? 8.704 3.459 -11.552 1.00 92.69 115 ALA A O 1
ATOM 872 N N . LYS A 1 116 ? 7.152 5.066 -11.430 1.00 93.19 116 LYS A N 1
ATOM 873 C CA . LYS A 1 116 ? 8.008 6.141 -11.960 1.00 93.19 116 LYS A CA 1
ATOM 874 C C . LYS A 1 116 ? 8.278 7.211 -10.913 1.00 93.19 116 LYS A C 1
ATOM 876 O O . LYS A 1 116 ? 7.388 7.599 -10.155 1.00 93.19 116 LYS A O 1
ATOM 881 N N . LYS A 1 117 ? 9.512 7.723 -10.889 1.00 93.69 117 LYS A N 1
ATOM 882 C CA . LYS A 1 117 ? 9.897 8.823 -10.001 1.00 93.69 117 LYS A CA 1
ATOM 883 C C . LYS A 1 117 ? 9.204 10.122 -10.452 1.00 93.69 117 LYS A C 1
ATOM 885 O O . LYS A 1 117 ? 9.369 10.520 -11.602 1.00 93.69 117 LYS A O 1
ATOM 890 N N . PRO A 1 118 ? 8.487 10.841 -9.567 1.00 93.69 118 PRO A N 1
ATOM 891 C CA . PRO A 1 118 ? 7.711 12.023 -9.957 1.00 93.69 118 PRO A CA 1
ATOM 892 C C . PRO A 1 118 ? 8.571 13.211 -10.418 1.00 93.69 118 PRO A C 1
ATOM 894 O O . PRO A 1 118 ? 8.085 14.056 -11.159 1.00 93.69 118 PRO A O 1
ATOM 897 N N . TYR A 1 119 ? 9.840 13.267 -10.006 1.00 93.81 119 TYR A N 1
ATOM 898 C CA . TYR A 1 119 ? 10.783 14.321 -10.400 1.00 93.81 119 TYR A CA 1
ATOM 899 C C . TYR A 1 119 ? 11.491 14.049 -11.733 1.00 93.81 119 TYR A C 1
ATOM 901 O O . TYR A 1 119 ? 12.002 14.974 -12.352 1.00 93.81 119 TYR A O 1
ATOM 909 N N . SER A 1 120 ? 11.561 12.786 -12.162 1.00 93.38 120 SER A N 1
ATOM 910 C CA . SER A 1 120 ? 12.178 12.395 -13.429 1.00 93.38 120 SER A CA 1
ATOM 911 C C . SER A 1 120 ? 11.639 11.036 -13.859 1.00 93.38 120 SER A C 1
ATOM 913 O O . SER A 1 120 ? 11.985 10.009 -13.277 1.00 93.38 120 SER A O 1
ATOM 915 N N . LEU A 1 121 ? 10.784 11.031 -14.882 1.00 90.75 121 LEU A N 1
ATOM 916 C CA . LEU A 1 121 ? 10.084 9.826 -15.337 1.00 90.75 121 LEU A CA 1
ATOM 917 C C . LEU A 1 121 ? 11.013 8.788 -15.991 1.00 90.75 121 LEU A C 1
ATOM 919 O O . LEU A 1 121 ? 10.614 7.636 -16.147 1.00 90.75 121 LEU A O 1
ATOM 923 N N . SER A 1 122 ? 12.236 9.173 -16.365 1.00 88.81 122 SER A N 1
ATOM 924 C CA . SER A 1 122 ? 13.259 8.251 -16.870 1.00 88.81 122 SER A CA 1
ATOM 925 C C . SER A 1 122 ? 14.006 7.513 -15.754 1.00 88.81 122 SER A C 1
ATOM 927 O O . SER A 1 122 ? 14.703 6.543 -16.037 1.00 88.81 122 SER A O 1
ATOM 929 N N . ALA A 1 123 ? 13.854 7.933 -14.493 1.00 87.81 123 ALA A N 1
ATOM 930 C CA . ALA A 1 123 ? 14.506 7.316 -13.346 1.00 87.81 123 ALA A CA 1
ATOM 931 C C . ALA A 1 123 ? 13.548 6.416 -12.546 1.00 87.81 123 ALA A C 1
ATOM 933 O O . ALA A 1 123 ? 12.380 6.750 -12.324 1.00 87.81 123 ALA A O 1
ATOM 934 N N . GLY A 1 124 ? 14.084 5.307 -12.028 1.00 85.31 124 GLY A N 1
ATOM 935 C CA . GLY A 1 124 ? 13.372 4.436 -11.094 1.00 85.31 124 GLY A CA 1
ATOM 936 C C . GLY A 1 124 ? 13.142 5.114 -9.730 1.00 85.31 124 GLY A C 1
ATOM 937 O O . GLY A 1 124 ? 13.960 5.936 -9.299 1.00 85.31 124 GLY A O 1
ATOM 938 N N . PRO A 1 125 ? 12.047 4.791 -9.022 1.00 91.06 125 PRO A N 1
ATOM 939 C CA . PRO A 1 125 ? 11.701 5.372 -7.725 1.00 91.06 125 PRO A CA 1
ATOM 940 C C . PRO A 1 125 ? 12.506 4.796 -6.551 1.00 91.06 125 PRO A C 1
ATOM 942 O O . PRO A 1 125 ? 12.284 5.230 -5.426 1.00 91.06 125 PRO A O 1
ATOM 945 N N . CYS A 1 126 ? 13.460 3.890 -6.804 1.00 89.00 126 CYS A N 1
ATOM 946 C CA . CYS A 1 126 ? 14.087 3.027 -5.798 1.00 89.00 126 CYS A CA 1
ATOM 947 C C . CYS A 1 126 ? 13.099 1.947 -5.305 1.00 89.00 126 CYS A C 1
ATOM 949 O O . CYS A 1 126 ? 12.455 1.325 -6.144 1.00 89.00 126 CYS A O 1
ATOM 951 N N . GLY A 1 127 ? 13.036 1.669 -4.001 1.00 83.94 127 GLY A N 1
ATOM 952 C CA . GLY A 1 127 ? 12.322 0.525 -3.413 1.00 83.94 127 GLY A CA 1
ATOM 953 C C . GLY A 1 127 ? 10.846 0.748 -3.133 1.00 83.94 127 GLY A C 1
ATOM 954 O O . GLY A 1 127 ? 10.527 1.796 -2.529 1.00 83.94 127 GLY A O 1
#

Solvent-accessible surface area (backbone atoms only — not comparable to full-atom values): 7270 Å² total; per-residue (Å²): 110,68,66,56,69,70,44,33,84,75,30,21,49,43,49,68,92,62,77,68,48,74,56,83,66,73,74,84,77,71,94,70,80,95,73,82,51,94,38,47,73,40,76,41,75,38,56,25,67,58,42,38,60,74,84,41,68,36,32,31,28,35,68,92,29,66,82,36,56,45,93,50,54,33,76,69,51,51,51,40,41,74,37,30,33,28,51,38,46,44,25,48,36,16,28,57,79,64,70,76,58,96,82,65,60,47,17,26,15,82,60,43,37,64,21,34,23,92,90,42,75,90,39,64,57,43,109

Mean predicted aligned error: 6.36 Å

Radius of gyration: 15.88 Å; Cα contacts (8 Å, |Δi|>4): 235; chains: 1; bounding box: 36×32×44 Å

InterPro domains:
  IPR023631 Amidase signature domain [PF01425] (25-127)
  IPR036928 Amidase signature (AS) superfamily [G3DSA:3.90.1300.10] (2-127)
  IPR036928 Amidase signature (AS) superfamily [SSF75304] (26-127)

pLDDT: mean 84.68, std 14.38, range [45.47, 96.75]